Protein AF-A0A2V3YGW8-F1 (afdb_monomer)

Foldseek 3Di:
DPDDAPVVLVVLPQDDPLDGNLVSLLVLQLCCVDPRCVVVSVVVLLVCLAPLVLLVSLLCCLVDPVNVPGSSLLSSLCSNLSHDVVSCVVVVVSLVVQCPDPDQSNHNDNHCVSVPVD

Radius of gyration: 13.66 Å; Cα contacts (8 Å, |Δi|>4): 128; chains: 1; bounding box: 33×36×31 Å

Solvent-accessible surface area (backbone atoms only — not comparable to full-atom values): 6752 Å² total; per-residue (Å²): 133,93,62,94,42,55,84,60,46,65,75,57,63,30,61,56,98,90,42,73,40,67,73,44,40,43,55,52,22,37,43,42,76,36,81,84,28,33,66,68,45,51,60,56,52,63,80,45,34,82,39,64,70,57,53,53,52,32,48,48,45,54,70,38,71,92,41,66,90,41,53,33,18,38,29,23,12,56,52,60,56,64,38,39,65,71,59,48,52,76,41,39,70,61,51,53,56,39,55,65,45,92,49,68,66,47,17,39,51,96,51,72,79,81,47,77,86,105

Organism: NCBI:txid1096246

Sequence (118 aa):
MYYQNWSELKKFNPVKDGKWDQELLYEYLVSSCYKNFERPLNDFFSSYQNDEGLAELLFDFLLNEEYDGSESQIGAAFYLSKFDKTILKKKKDLLLQAQQNPVDWKRPFKDNSYLEWL

pLDDT: mean 94.85, std 4.54, range [62.12, 98.5]

Nearest PDB structures (foldseek):
  7p3y-assembly1_A  TM=4.841E-01  e=9.287E-01  Saccharomyces cerevisiae

Structure (mmCIF, N/CA/C/O backbone):
data_AF-A0A2V3YGW8-F1
#
_entry.id   AF-A0A2V3YGW8-F1
#
loop_
_atom_site.group_PDB
_atom_site.id
_atom_site.type_symbol
_atom_site.label_atom_id
_atom_site.label_alt_id
_atom_site.label_comp_id
_atom_site.label_asym_id
_atom_site.label_entity_id
_atom_site.label_seq_id
_atom_site.pdbx_PDB_ins_code
_atom_site.Cartn_x
_atom_site.Cartn_y
_atom_site.Cartn_z
_atom_site.occupancy
_atom_site.B_iso_or_equiv
_atom_site.auth_seq_id
_atom_site.auth_comp_id
_atom_site.auth_asym_id
_atom_site.auth_atom_id
_atom_site.pdbx_PDB_model_num
ATOM 1 N N . MET A 1 1 ? 12.716 0.404 -14.988 1.00 62.12 1 MET A N 1
ATOM 2 C CA . MET A 1 1 ? 13.103 1.373 -13.942 1.00 62.12 1 MET A CA 1
ATOM 3 C C . MET A 1 1 ? 13.722 2.615 -14.575 1.00 62.12 1 MET A C 1
ATOM 5 O O . MET A 1 1 ? 14.716 2.480 -15.281 1.00 62.12 1 MET A O 1
ATOM 9 N N . TYR A 1 2 ? 13.124 3.793 -14.359 1.00 76.88 2 TYR A N 1
ATOM 10 C CA . TYR A 1 2 ? 13.542 5.062 -14.978 1.00 76.88 2 TYR A CA 1
ATOM 11 C C . TYR A 1 2 ? 14.658 5.793 -14.201 1.00 76.88 2 TYR A C 1
ATOM 13 O O . TYR A 1 2 ? 15.520 6.427 -14.805 1.00 76.88 2 TYR A O 1
ATOM 21 N N . TYR A 1 3 ? 14.692 5.656 -12.872 1.00 89.31 3 TYR A N 1
ATOM 22 C CA . TYR A 1 3 ? 15.656 6.326 -11.988 1.00 89.31 3 TYR A CA 1
ATOM 23 C C . TYR A 1 3 ? 16.762 5.378 -11.519 1.00 89.31 3 TYR A C 1
ATOM 25 O O . TYR A 1 3 ? 16.499 4.221 -11.203 1.00 89.31 3 TYR A O 1
ATOM 33 N N . GLN A 1 4 ? 18.001 5.862 -11.414 1.00 88.44 4 GLN A N 1
ATOM 34 C CA . GLN A 1 4 ? 19.150 5.026 -11.029 1.00 88.44 4 GLN A CA 1
ATOM 35 C C . GLN A 1 4 ? 19.378 4.972 -9.513 1.00 88.44 4 GLN A C 1
ATOM 37 O O . GLN A 1 4 ? 20.026 4.058 -8.999 1.00 88.44 4 GLN A O 1
ATOM 42 N N . ASN A 1 5 ? 18.901 5.978 -8.778 1.00 91.62 5 ASN A N 1
ATOM 43 C CA . ASN A 1 5 ? 19.111 6.091 -7.337 1.00 91.62 5 ASN A CA 1
ATOM 44 C C . ASN A 1 5 ? 18.103 7.041 -6.673 1.00 91.62 5 ASN A C 1
ATOM 46 O O . ASN A 1 5 ? 17.422 7.834 -7.327 1.00 91.62 5 ASN A O 1
ATOM 50 N N . TRP A 1 6 ? 18.065 7.005 -5.339 1.00 93.50 6 TRP A N 1
ATOM 51 C CA . TRP A 1 6 ? 17.200 7.860 -4.523 1.00 93.50 6 TRP A CA 1
ATOM 52 C C . TRP A 1 6 ? 17.367 9.361 -4.794 1.00 93.50 6 TRP A C 1
ATOM 54 O O . TRP A 1 6 ? 16.388 10.101 -4.758 1.00 93.50 6 TRP A O 1
ATOM 64 N N . SER A 1 7 ? 18.585 9.836 -5.077 1.00 94.19 7 SER A N 1
ATOM 65 C CA . SER A 1 7 ? 18.828 11.265 -5.308 1.00 94.19 7 SER A CA 1
ATOM 66 C C . SER A 1 7 ? 18.169 11.785 -6.583 1.00 94.19 7 SER A C 1
ATOM 68 O O . SER A 1 7 ? 17.878 12.979 -6.659 1.00 94.19 7 SER A O 1
ATOM 70 N N . GLU A 1 8 ? 17.937 10.921 -7.570 1.00 94.75 8 GLU A N 1
ATOM 71 C CA . GLU A 1 8 ? 17.173 11.244 -8.775 1.00 94.75 8 GLU A CA 1
ATOM 72 C C . GLU A 1 8 ? 15.671 11.160 -8.519 1.00 94.75 8 GLU A C 1
ATOM 74 O O . GLU A 1 8 ? 14.970 12.133 -8.792 1.00 94.75 8 GLU A O 1
ATOM 79 N N . LEU A 1 9 ? 15.209 10.049 -7.934 1.00 95.62 9 LEU A N 1
ATOM 80 C CA . LEU A 1 9 ? 13.789 9.798 -7.674 1.00 95.62 9 LEU A CA 1
ATOM 81 C C . LEU A 1 9 ? 13.174 10.883 -6.781 1.00 95.62 9 LEU A C 1
ATOM 83 O O . LEU A 1 9 ? 12.152 11.464 -7.129 1.00 95.62 9 LEU A O 1
ATOM 87 N N . LYS A 1 10 ? 13.847 11.249 -5.680 1.00 94.88 10 LYS A N 1
ATOM 88 C CA . LYS A 1 10 ? 13.320 12.203 -4.687 1.00 94.88 10 LYS A CA 1
ATOM 89 C C . LYS A 1 10 ? 13.052 13.614 -5.220 1.00 94.88 10 LYS A C 1
ATOM 91 O O . LYS A 1 10 ? 12.447 14.423 -4.522 1.00 94.88 10 LYS A O 1
ATOM 96 N N . LYS A 1 11 ? 13.550 13.946 -6.418 1.00 94.81 11 LYS A N 1
ATOM 97 C CA . LYS A 1 11 ? 13.257 15.222 -7.091 1.00 94.81 11 LYS A CA 1
ATOM 98 C C . LYS A 1 11 ? 11.796 15.296 -7.543 1.00 94.81 11 LYS A C 1
ATOM 100 O O . LYS A 1 11 ? 11.278 16.396 -7.708 1.00 94.81 11 LYS A O 1
ATOM 105 N N . PHE A 1 12 ? 11.151 14.144 -7.707 1.00 94.75 12 PHE A N 1
ATOM 106 C CA . PHE A 1 12 ? 9.768 13.985 -8.135 1.00 94.75 12 PHE A CA 1
ATOM 107 C C . PHE A 1 12 ? 8.937 13.474 -6.957 1.00 94.75 12 PHE A C 1
ATOM 109 O O . PHE A 1 12 ? 8.554 12.312 -6.903 1.00 94.75 12 PHE A O 1
ATOM 116 N N . ASN A 1 13 ? 8.723 14.339 -5.964 1.00 93.75 13 ASN A N 1
ATOM 117 C CA . ASN A 1 13 ? 7.978 13.970 -4.765 1.00 93.75 13 ASN A CA 1
ATOM 118 C C . ASN A 1 13 ? 6.512 13.636 -5.123 1.00 93.75 13 ASN A C 1
ATOM 120 O O . ASN A 1 13 ? 5.830 14.521 -5.646 1.00 93.75 13 ASN A O 1
ATOM 124 N N . PRO A 1 14 ? 6.012 12.421 -4.819 1.00 96.75 14 PRO A N 1
ATOM 125 C CA . PRO A 1 14 ? 4.662 11.996 -5.169 1.00 96.75 14 PRO A CA 1
ATOM 126 C C . PRO A 1 14 ? 3.597 12.619 -4.272 1.00 96.75 14 PRO A C 1
ATOM 128 O O . PRO A 1 14 ? 2.422 12.366 -4.486 1.00 96.75 14 PRO A O 1
ATOM 131 N N . VAL A 1 15 ? 3.966 13.409 -3.261 1.00 96.31 15 VAL A N 1
ATOM 132 C CA . VAL A 1 15 ? 3.003 14.110 -2.412 1.00 9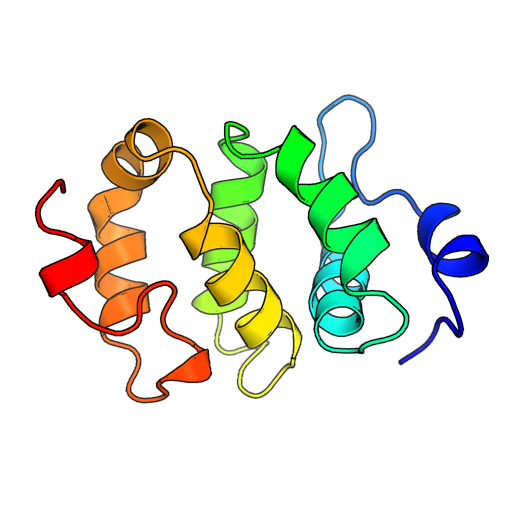6.31 15 VAL A CA 1
ATOM 133 C C . VAL A 1 15 ? 3.331 15.593 -2.317 1.00 96.31 15 VAL A C 1
ATOM 135 O O . VAL A 1 15 ? 4.438 15.997 -1.948 1.00 96.31 15 VAL A O 1
ATOM 138 N N . LYS A 1 16 ? 2.341 16.429 -2.633 1.00 92.81 16 LYS A N 1
ATOM 139 C CA . LYS A 1 16 ? 2.436 17.887 -2.556 1.00 92.81 16 LYS A CA 1
ATOM 140 C C . LYS A 1 16 ? 1.174 18.455 -1.926 1.00 92.81 16 LYS A C 1
ATOM 142 O O . LYS A 1 16 ? 0.070 18.152 -2.363 1.00 92.81 16 LYS A O 1
ATOM 147 N N . ASP A 1 17 ? 1.345 19.263 -0.881 1.00 89.56 17 ASP A N 1
ATOM 148 C CA . ASP A 1 17 ? 0.239 19.883 -0.136 1.00 89.56 17 ASP A CA 1
ATOM 149 C C . ASP A 1 17 ? -0.821 18.859 0.329 1.00 89.56 17 ASP A C 1
ATOM 151 O O . ASP A 1 17 ? -2.024 19.112 0.279 1.00 89.56 17 ASP A O 1
ATOM 155 N N . GLY A 1 18 ? -0.365 17.666 0.739 1.00 87.25 18 GLY A N 1
ATOM 156 C CA . GLY A 1 18 ? -1.219 16.556 1.182 1.00 87.25 18 GLY A CA 1
ATOM 157 C C . GLY A 1 18 ? -1.956 15.814 0.062 1.00 87.25 18 GLY A C 1
ATOM 158 O O . GLY A 1 18 ? -2.777 14.951 0.350 1.00 87.25 18 GLY A O 1
ATOM 159 N N . LYS A 1 19 ? -1.687 16.136 -1.208 1.00 94.25 19 LYS A N 1
ATOM 160 C CA . LYS A 1 19 ? -2.258 15.449 -2.369 1.00 94.25 19 LYS A CA 1
ATOM 161 C C . LYS A 1 19 ? -1.223 14.547 -3.011 1.00 94.25 19 LYS A C 1
ATOM 163 O O . LYS A 1 19 ? -0.108 14.989 -3.290 1.00 94.25 19 LYS A O 1
ATOM 168 N N . TRP A 1 20 ? -1.624 13.308 -3.251 1.00 97.56 20 TRP A N 1
ATOM 169 C CA . TRP A 1 20 ? -0.803 12.304 -3.902 1.00 97.56 20 TRP A CA 1
ATOM 170 C C . TRP A 1 20 ? -0.947 12.382 -5.422 1.00 97.56 20 TRP A C 1
ATOM 172 O O . TRP A 1 20 ? -2.053 12.485 -5.950 1.00 97.56 20 TRP A O 1
ATOM 182 N N . ASP A 1 21 ? 0.185 12.337 -6.107 1.00 97.44 21 ASP A N 1
ATOM 183 C CA . ASP A 1 21 ? 0.298 12.142 -7.543 1.00 97.44 21 ASP A CA 1
ATOM 184 C C . ASP A 1 21 ? 0.461 10.642 -7.807 1.00 97.44 21 ASP A C 1
ATOM 186 O O . ASP A 1 21 ? 1.438 10.021 -7.379 1.00 97.44 21 ASP A O 1
ATOM 190 N N . GLN A 1 22 ? -0.533 10.048 -8.466 1.00 95.75 22 GLN A N 1
ATOM 191 C CA . GLN A 1 22 ? -0.601 8.604 -8.668 1.00 95.75 22 GLN A CA 1
ATOM 192 C C . GLN A 1 22 ? 0.496 8.095 -9.615 1.00 95.75 22 GLN A C 1
ATOM 194 O O . GLN A 1 22 ? 1.046 7.022 -9.376 1.00 95.75 22 GLN A O 1
ATOM 199 N N . GLU A 1 23 ? 0.866 8.855 -10.649 1.00 94.62 23 GLU A N 1
ATOM 200 C CA . GLU A 1 23 ? 1.921 8.450 -11.588 1.00 94.62 23 GLU A CA 1
ATOM 201 C C . GLU A 1 23 ? 3.286 8.434 -10.894 1.00 94.62 23 GLU A C 1
ATOM 203 O O . GLU A 1 23 ? 4.058 7.484 -11.029 1.00 94.62 23 GLU A O 1
ATOM 208 N N . LEU A 1 24 ? 3.568 9.444 -10.071 1.00 96.62 24 LEU A N 1
ATOM 209 C CA . LEU A 1 24 ? 4.802 9.471 -9.287 1.00 96.62 24 LEU A CA 1
ATOM 210 C C . LEU A 1 24 ? 4.803 8.419 -8.173 1.00 96.62 24 LEU A C 1
ATOM 212 O O . LEU A 1 24 ? 5.842 7.818 -7.890 1.00 96.62 24 LEU A O 1
ATOM 216 N N . LEU A 1 25 ? 3.652 8.164 -7.545 1.00 97.88 25 LEU A N 1
ATOM 217 C CA . LEU A 1 25 ? 3.529 7.113 -6.537 1.00 97.88 25 LEU A CA 1
ATOM 218 C C . LEU A 1 25 ? 3.804 5.732 -7.145 1.00 97.88 25 LEU A C 1
ATOM 220 O O . LEU A 1 25 ? 4.517 4.939 -6.532 1.00 97.88 25 LEU A O 1
ATOM 224 N N . TYR A 1 26 ? 3.325 5.467 -8.362 1.00 97.25 26 TYR A N 1
ATOM 225 C CA . TYR A 1 26 ? 3.640 4.240 -9.094 1.00 97.25 26 TYR A CA 1
ATOM 226 C C . TYR A 1 26 ? 5.158 4.021 -9.206 1.00 97.25 26 TYR A C 1
ATOM 228 O O . TYR A 1 26 ? 5.655 2.956 -8.836 1.00 97.25 26 TYR A O 1
ATOM 236 N N . GLU A 1 27 ? 5.914 5.045 -9.616 1.00 96.50 27 GLU A N 1
ATOM 237 C CA . GLU A 1 27 ? 7.377 4.962 -9.729 1.00 96.50 27 GLU A CA 1
ATOM 238 C C . GLU A 1 27 ? 8.059 4.692 -8.380 1.00 96.50 27 GLU A C 1
ATOM 240 O O . GLU A 1 27 ? 9.046 3.953 -8.314 1.00 96.50 27 GLU A O 1
ATOM 245 N N . TYR A 1 28 ? 7.525 5.238 -7.285 1.00 97.62 28 TYR A N 1
ATOM 246 C CA . TYR A 1 28 ? 8.014 4.963 -5.932 1.00 97.62 28 TYR A CA 1
ATOM 247 C C . TYR A 1 28 ? 7.756 3.510 -5.514 1.00 97.62 28 TYR A C 1
ATOM 249 O O . TYR A 1 28 ? 8.642 2.875 -4.940 1.00 97.62 28 TYR A O 1
ATOM 257 N N . LEU A 1 29 ? 6.574 2.967 -5.814 1.00 97.31 29 LEU A N 1
ATOM 258 C CA . LEU A 1 29 ? 6.217 1.582 -5.494 1.00 97.31 29 LEU A CA 1
ATOM 259 C C . LEU A 1 29 ? 7.023 0.574 -6.317 1.00 97.31 29 LEU A C 1
ATOM 261 O O . LEU A 1 29 ? 7.504 -0.413 -5.771 1.00 97.31 29 LEU A O 1
ATOM 265 N N . VAL A 1 30 ? 7.231 0.838 -7.609 1.00 96.19 30 VAL A N 1
ATOM 266 C CA . VAL A 1 30 ? 8.124 0.020 -8.442 1.00 96.19 30 VAL A CA 1
ATOM 267 C C . VAL A 1 30 ? 9.550 0.103 -7.902 1.00 96.19 30 VAL A C 1
ATOM 269 O O . VAL A 1 30 ? 10.206 -0.919 -7.707 1.00 96.19 30 VAL A O 1
ATOM 272 N N . SER A 1 31 ? 10.028 1.312 -7.591 1.00 96.44 31 SER A N 1
ATOM 273 C CA . SER A 1 31 ? 11.399 1.514 -7.117 1.00 96.44 31 SER A CA 1
ATOM 274 C C . SER A 1 31 ? 11.685 0.847 -5.773 1.00 96.44 31 SER A C 1
ATOM 276 O O . SER A 1 31 ? 12.809 0.392 -5.565 1.00 96.44 31 SER A O 1
ATOM 278 N N . SER A 1 32 ? 10.700 0.717 -4.879 1.00 96.25 32 SER A N 1
ATOM 279 C CA . SER A 1 32 ? 10.887 0.071 -3.569 1.00 96.25 32 SER A CA 1
ATOM 280 C C . SER A 1 32 ? 11.257 -1.407 -3.654 1.00 96.25 32 SER A C 1
ATOM 282 O O . SER A 1 32 ? 11.855 -1.937 -2.718 1.00 96.25 32 SER A O 1
ATOM 284 N N . CYS A 1 33 ? 10.990 -2.049 -4.792 1.00 94.12 33 CYS A N 1
ATOM 285 C CA . CYS A 1 33 ? 11.356 -3.438 -5.048 1.00 94.12 33 CYS A CA 1
ATOM 286 C C . CYS A 1 33 ? 12.859 -3.627 -5.337 1.00 94.12 33 CYS A C 1
ATOM 288 O O . CYS A 1 33 ? 13.341 -4.757 -5.426 1.00 94.12 33 CYS A O 1
ATOM 290 N N . TYR A 1 34 ? 13.624 -2.536 -5.456 1.00 94.44 34 TYR A N 1
ATOM 291 C CA . TYR A 1 34 ? 15.047 -2.552 -5.784 1.00 94.44 34 TYR A CA 1
ATOM 292 C C . TYR A 1 34 ? 15.912 -2.165 -4.575 1.00 94.44 34 TYR A C 1
ATOM 294 O O . TYR A 1 34 ? 15.701 -1.150 -3.908 1.00 94.44 34 TYR A O 1
ATOM 302 N N . LYS A 1 35 ? 16.962 -2.957 -4.313 1.00 91.50 35 LYS A N 1
ATOM 303 C CA . LYS A 1 35 ? 17.810 -2.849 -3.105 1.00 91.50 35 LYS A CA 1
ATOM 304 C C . LYS A 1 35 ? 18.430 -1.466 -2.879 1.00 91.50 35 LYS A C 1
ATOM 306 O O . LYS A 1 35 ? 18.610 -1.046 -1.742 1.00 91.50 35 LYS A O 1
ATOM 311 N N . ASN A 1 36 ? 18.777 -0.752 -3.947 1.00 93.19 36 ASN A N 1
ATOM 312 C CA . ASN A 1 36 ? 19.356 0.594 -3.878 1.00 93.19 36 ASN A CA 1
ATOM 313 C C . ASN A 1 36 ? 18.355 1.672 -3.422 1.00 93.19 36 ASN A C 1
ATOM 315 O O . ASN A 1 36 ? 18.783 2.773 -3.071 1.00 93.19 36 ASN A O 1
ATOM 319 N N . PHE A 1 37 ? 17.058 1.363 -3.384 1.00 96.00 37 PHE A N 1
ATOM 320 C CA . PHE A 1 37 ? 16.005 2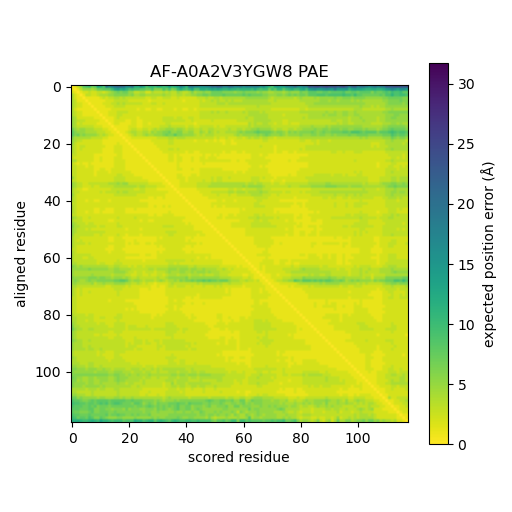.265 -2.918 1.00 96.00 37 PHE A CA 1
ATOM 321 C C . PHE A 1 37 ? 15.324 1.808 -1.625 1.00 96.00 37 PHE A C 1
ATOM 323 O O . PHE A 1 37 ? 14.642 2.613 -0.995 1.00 96.00 37 PHE A O 1
ATOM 330 N N . GLU A 1 38 ? 15.528 0.557 -1.203 1.00 92.75 38 GLU A N 1
ATOM 331 C CA . GLU A 1 38 ? 14.823 -0.062 -0.074 1.00 92.75 38 GLU A CA 1
ATOM 332 C C . GLU A 1 38 ? 14.832 0.814 1.187 1.00 92.75 38 GLU A C 1
ATOM 334 O O . GLU A 1 38 ? 13.779 1.176 1.709 1.00 92.75 38 GLU A O 1
ATOM 339 N N . ARG A 1 39 ? 16.020 1.193 1.674 1.00 95.81 39 ARG A N 1
ATOM 340 C CA . ARG A 1 39 ? 16.149 2.011 2.887 1.00 95.81 39 ARG A CA 1
ATOM 341 C C . ARG A 1 39 ? 15.498 3.396 2.748 1.00 95.81 39 ARG A C 1
ATOM 343 O O . ARG A 1 39 ? 14.627 3.694 3.559 1.00 95.81 39 ARG A O 1
ATOM 350 N N . PRO A 1 40 ? 15.860 4.239 1.762 1.00 97.19 40 PRO A N 1
ATOM 351 C CA . PRO A 1 40 ? 15.276 5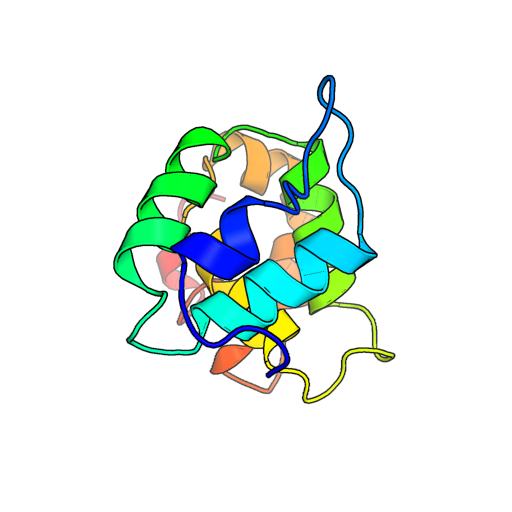.574 1.669 1.00 97.19 40 PRO A CA 1
ATOM 352 C C . PRO A 1 40 ? 13.762 5.565 1.427 1.00 97.19 40 PRO A C 1
ATOM 354 O O . PRO A 1 40 ? 13.073 6.438 1.949 1.00 97.19 40 PRO A O 1
ATOM 357 N N . LEU A 1 41 ? 13.223 4.589 0.689 1.00 97.75 41 LEU A N 1
ATOM 358 C CA . LEU A 1 41 ? 11.775 4.490 0.494 1.00 97.75 41 LEU A CA 1
ATOM 359 C C . LEU A 1 41 ? 11.061 3.959 1.737 1.00 97.75 41 LEU A C 1
ATOM 361 O O . LEU A 1 41 ? 9.990 4.452 2.072 1.00 97.75 41 LEU A O 1
ATOM 365 N N . ASN A 1 42 ? 11.657 3.024 2.481 1.00 97.62 42 ASN A N 1
ATOM 366 C CA . ASN A 1 42 ? 11.137 2.642 3.795 1.00 97.62 42 ASN A CA 1
ATOM 367 C C . ASN A 1 42 ? 11.051 3.840 4.746 1.00 97.62 42 ASN A C 1
ATOM 369 O O . ASN A 1 42 ? 10.017 4.024 5.389 1.00 97.62 42 ASN A O 1
ATOM 373 N N . ASP A 1 43 ? 12.099 4.663 4.792 1.00 97.81 43 ASP A N 1
ATOM 374 C CA . ASP A 1 43 ? 12.120 5.875 5.610 1.00 97.81 43 ASP A CA 1
ATOM 375 C C . ASP A 1 43 ? 11.033 6.861 5.138 1.00 97.81 43 ASP A C 1
ATOM 377 O O . ASP A 1 43 ? 10.256 7.360 5.953 1.00 97.81 43 ASP A O 1
ATOM 381 N N . PHE A 1 44 ? 10.898 7.072 3.822 1.00 97.62 44 PHE A N 1
ATOM 382 C CA . PHE A 1 44 ? 9.852 7.918 3.237 1.00 97.62 44 PHE A CA 1
ATOM 383 C C . PHE A 1 44 ? 8.441 7.462 3.644 1.00 97.62 44 PHE A C 1
ATOM 385 O O . PHE A 1 44 ? 7.715 8.221 4.282 1.00 97.62 44 PHE A O 1
ATOM 392 N N . PHE A 1 45 ? 8.066 6.214 3.350 1.00 98.06 45 PHE A N 1
ATOM 393 C CA . PHE A 1 45 ? 6.715 5.704 3.609 1.00 98.06 45 PHE A CA 1
ATOM 394 C C . PHE A 1 45 ? 6.388 5.559 5.101 1.00 98.06 45 PHE A C 1
ATOM 396 O O . PHE A 1 45 ? 5.219 5.638 5.475 1.00 98.06 45 PHE A O 1
ATOM 403 N N . SER A 1 46 ? 7.391 5.409 5.977 1.00 97.81 46 SER A N 1
ATOM 404 C CA . SER A 1 46 ? 7.155 5.360 7.429 1.00 97.81 46 SER A CA 1
ATOM 405 C C . SER A 1 46 ? 6.502 6.636 7.977 1.00 97.81 46 SER A C 1
ATOM 407 O O . SER A 1 46 ? 5.752 6.576 8.947 1.00 97.81 46 SER A O 1
ATOM 409 N N . SER A 1 47 ? 6.707 7.776 7.309 1.00 96.88 47 SER A N 1
ATOM 410 C CA . SER A 1 47 ? 6.099 9.057 7.689 1.00 96.88 47 SER A CA 1
ATOM 411 C C . SER A 1 47 ? 4.608 9.161 7.329 1.00 96.88 47 SER A C 1
ATOM 413 O O . SER A 1 47 ? 3.949 10.101 7.767 1.00 96.88 47 SER A O 1
ATOM 415 N N . TYR A 1 48 ? 4.066 8.205 6.564 1.00 97.50 48 TYR A N 1
ATOM 416 C CA . TYR A 1 48 ? 2.705 8.243 6.009 1.00 97.50 48 TYR A CA 1
ATOM 417 C C . TYR A 1 48 ? 1.844 7.034 6.411 1.00 97.50 48 TYR A C 1
ATOM 419 O O . TYR A 1 48 ? 0.783 6.810 5.842 1.00 97.50 48 TYR A O 1
ATOM 427 N N . GLN A 1 49 ? 2.247 6.261 7.424 1.00 97.88 49 GLN A N 1
ATOM 428 C CA . GLN A 1 49 ? 1.514 5.058 7.868 1.00 97.88 49 GLN A CA 1
ATOM 429 C C . GLN A 1 49 ? 0.106 5.336 8.427 1.00 97.88 49 GLN A C 1
ATOM 431 O O . GLN A 1 49 ? -0.689 4.409 8.576 1.00 97.88 49 GLN A O 1
ATOM 436 N N . ASN A 1 50 ? -0.192 6.598 8.743 1.00 97.44 50 ASN A N 1
ATOM 437 C CA . ASN A 1 50 ? -1.496 7.070 9.213 1.00 97.44 50 ASN A CA 1
ATOM 438 C C . ASN A 1 50 ? -2.280 7.844 8.132 1.00 97.44 50 ASN A C 1
ATOM 440 O O . ASN A 1 50 ? -3.316 8.429 8.440 1.00 97.44 50 ASN A O 1
ATOM 444 N N . ASP A 1 51 ? -1.778 7.912 6.894 1.00 97.50 51 ASP A N 1
ATOM 445 C CA . ASP A 1 51 ? -2.398 8.669 5.801 1.00 97.50 51 ASP A CA 1
ATOM 446 C C . ASP A 1 51 ? -3.494 7.833 5.119 1.00 97.50 51 ASP A C 1
ATOM 448 O O . ASP A 1 51 ? -3.216 6.888 4.382 1.00 97.50 51 ASP A O 1
ATOM 452 N N . GLU A 1 52 ? -4.760 8.175 5.365 1.00 96.38 52 GLU A N 1
ATOM 453 C CA . GLU A 1 52 ? -5.900 7.467 4.767 1.00 96.38 52 GLU A CA 1
ATOM 454 C C . GLU A 1 52 ? -5.929 7.552 3.238 1.00 96.38 52 GLU A C 1
ATOM 456 O O . GLU A 1 52 ? -6.279 6.566 2.591 1.00 96.38 52 GLU A O 1
ATOM 461 N N . GLY A 1 53 ? -5.530 8.690 2.662 1.00 96.31 53 GLY A N 1
ATOM 462 C CA . GLY A 1 53 ? -5.520 8.881 1.213 1.00 96.31 53 GLY A CA 1
ATOM 463 C C . GLY A 1 53 ? -4.448 8.030 0.541 1.00 96.31 53 GLY A C 1
ATOM 464 O O . GLY A 1 53 ? -4.696 7.426 -0.500 1.00 96.31 53 GLY A O 1
ATOM 465 N N . LEU A 1 54 ? -3.277 7.899 1.172 1.00 98.12 54 LEU A N 1
ATOM 466 C CA . LEU A 1 54 ? -2.269 6.956 0.698 1.00 98.12 54 LEU A CA 1
ATOM 467 C C . LEU A 1 54 ? -2.778 5.513 0.793 1.00 98.12 54 LEU A C 1
ATOM 469 O O . LEU A 1 54 ? -2.615 4.759 -0.160 1.00 98.12 54 LEU A O 1
ATOM 473 N N . ALA A 1 55 ? -3.403 5.120 1.909 1.00 98.31 55 ALA A N 1
ATOM 474 C CA . ALA A 1 55 ? -3.927 3.761 2.066 1.00 98.31 55 ALA A CA 1
ATOM 475 C C . ALA A 1 55 ? -4.923 3.392 0.954 1.00 98.31 55 ALA A C 1
ATOM 477 O O . ALA A 1 55 ? -4.851 2.287 0.421 1.00 98.31 55 ALA A O 1
ATOM 478 N N . GLU A 1 56 ? -5.821 4.316 0.591 1.00 97.56 56 GLU A N 1
ATOM 479 C CA . GLU A 1 56 ? -6.752 4.153 -0.535 1.00 97.56 56 GLU A CA 1
ATOM 480 C C . GLU A 1 56 ? -6.008 3.905 -1.849 1.00 97.56 56 GLU A C 1
ATOM 482 O O . GLU A 1 56 ? -6.236 2.878 -2.485 1.00 97.56 56 GLU A O 1
ATOM 487 N N . LEU A 1 57 ? -5.039 4.757 -2.190 1.00 98.12 57 LEU A N 1
ATOM 488 C CA . LEU A 1 57 ? -4.253 4.594 -3.415 1.00 98.12 57 LEU A CA 1
ATOM 489 C C . LEU A 1 57 ? -3.475 3.275 -3.449 1.00 98.12 57 LEU A C 1
ATOM 491 O O . LEU A 1 57 ? -3.378 2.643 -4.497 1.00 98.12 57 LEU A O 1
ATOM 495 N N . LEU A 1 58 ? -2.922 2.825 -2.318 1.00 98.50 58 LEU A N 1
ATOM 496 C CA . LEU A 1 58 ? -2.231 1.535 -2.263 1.00 98.50 58 LEU A CA 1
ATOM 497 C C . LEU A 1 58 ? -3.188 0.364 -2.517 1.00 98.50 58 LEU A C 1
ATOM 499 O O . LEU A 1 58 ? -2.801 -0.591 -3.190 1.00 98.50 58 LEU A O 1
ATOM 503 N N . PHE A 1 59 ? -4.427 0.425 -2.020 1.00 98.31 59 PHE A N 1
ATOM 504 C CA . PHE A 1 59 ? -5.441 -0.571 -2.370 1.00 98.31 59 PHE A CA 1
ATOM 505 C C . PHE A 1 59 ? -5.818 -0.504 -3.850 1.00 98.31 59 PHE A C 1
ATOM 507 O O . PHE A 1 59 ? -5.932 -1.561 -4.469 1.00 98.31 59 PHE A O 1
ATOM 514 N N . ASP A 1 60 ? -5.932 0.693 -4.429 1.00 97.56 60 ASP A N 1
ATOM 515 C CA . ASP A 1 60 ? -6.211 0.862 -5.859 1.00 97.56 60 ASP A CA 1
ATOM 516 C C . ASP A 1 60 ? -5.112 0.225 -6.718 1.00 97.56 60 ASP A C 1
ATOM 518 O O . ASP A 1 60 ? -5.412 -0.552 -7.623 1.00 97.56 60 ASP A O 1
ATOM 522 N N . PHE A 1 61 ? -3.833 0.455 -6.397 1.00 97.56 61 PHE A N 1
ATOM 523 C CA . PHE A 1 61 ? -2.727 -0.227 -7.078 1.00 97.56 61 PHE A CA 1
ATOM 524 C C . PHE A 1 61 ?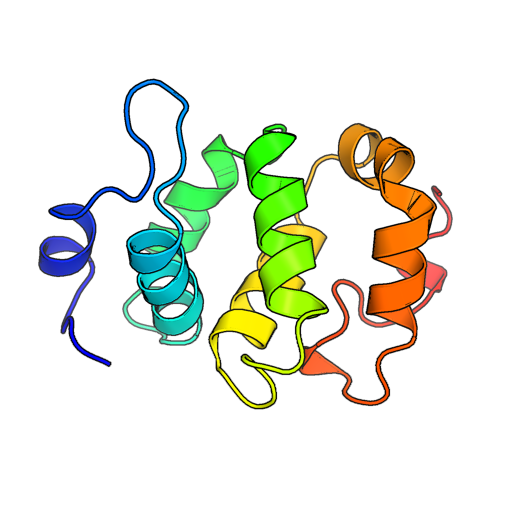 -2.805 -1.746 -6.941 1.00 97.56 61 PHE A C 1
ATOM 526 O O . PHE A 1 61 ? -2.524 -2.474 -7.893 1.00 97.56 61 PHE A O 1
ATOM 533 N N . LEU A 1 62 ? -3.152 -2.229 -5.749 1.00 96.75 62 LEU A N 1
ATOM 534 C CA . LEU A 1 62 ? -3.112 -3.649 -5.435 1.00 96.75 62 LEU A CA 1
ATOM 535 C C . LEU A 1 62 ? -4.275 -4.442 -6.046 1.00 96.75 62 LEU A C 1
ATOM 537 O O . LEU A 1 62 ? -4.101 -5.615 -6.376 1.00 96.7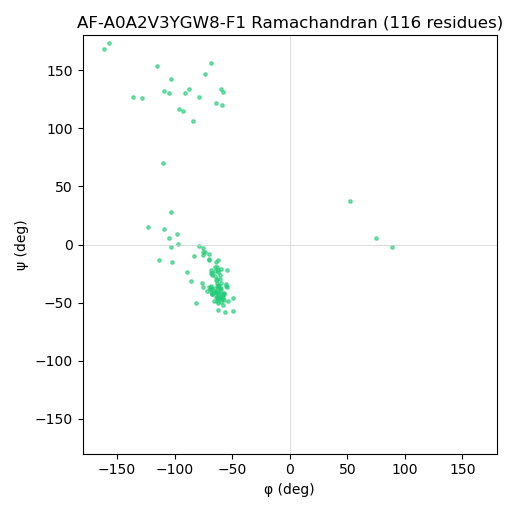5 62 LEU A O 1
ATOM 541 N N . LEU A 1 63 ? -5.448 -3.819 -6.173 1.00 96.19 63 LEU A N 1
ATOM 542 C CA . LEU A 1 63 ? -6.691 -4.463 -6.603 1.00 96.19 63 LEU A CA 1
ATOM 543 C C . LEU A 1 63 ? -7.064 -4.170 -8.064 1.00 96.19 63 LEU A C 1
ATOM 545 O O . LEU A 1 63 ? -7.910 -4.878 -8.607 1.00 96.19 63 LEU A O 1
ATOM 549 N N . ASN A 1 64 ? -6.459 -3.165 -8.706 1.00 95.19 64 ASN A N 1
ATOM 550 C CA . ASN A 1 64 ? -6.711 -2.855 -10.113 1.00 95.19 64 ASN A CA 1
ATOM 551 C C . ASN A 1 64 ? -5.947 -3.815 -11.050 1.00 95.19 64 ASN A C 1
ATOM 553 O O . ASN A 1 64 ? -4.724 -3.963 -10.965 1.00 95.19 64 ASN A O 1
ATOM 557 N N . GLU A 1 65 ? -6.684 -4.443 -11.972 1.00 93.06 65 GLU A N 1
ATOM 558 C CA . GLU A 1 65 ? -6.168 -5.375 -12.984 1.00 93.06 65 GLU A CA 1
ATOM 559 C C . GLU A 1 65 ? -5.229 -4.707 -14.002 1.00 93.06 65 GLU A C 1
ATOM 561 O O . GLU A 1 65 ? -4.373 -5.378 -14.570 1.00 93.06 65 GLU A O 1
ATOM 566 N N . GLU A 1 66 ? -5.312 -3.389 -14.200 1.00 93.56 66 GLU A N 1
ATOM 567 C CA . GLU A 1 66 ? -4.390 -2.649 -15.077 1.00 93.56 66 GLU A CA 1
ATOM 568 C C . GLU A 1 66 ? -2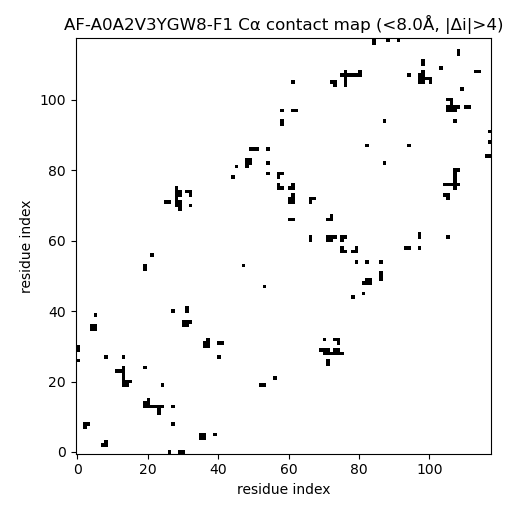.933 -2.714 -14.595 1.00 93.56 66 GLU A C 1
ATOM 570 O O . GLU A 1 66 ? -2.007 -2.579 -15.396 1.00 93.56 66 GLU A O 1
ATOM 575 N N . TYR A 1 67 ? -2.718 -2.952 -13.297 1.00 90.88 67 TYR A N 1
ATOM 576 C CA . TYR A 1 67 ? -1.392 -3.132 -12.707 1.00 90.88 67 TYR A CA 1
ATOM 577 C C . TYR A 1 67 ? -1.014 -4.608 -12.527 1.00 90.88 67 TYR A C 1
ATOM 579 O O . TYR A 1 67 ? -0.012 -4.898 -11.868 1.00 90.88 67 TYR A O 1
ATOM 587 N N . ASP A 1 68 ? -1.789 -5.554 -13.069 1.00 90.75 68 ASP A N 1
ATOM 588 C CA . ASP A 1 68 ? -1.544 -6.980 -12.866 1.00 90.75 68 ASP A CA 1
ATOM 589 C C . ASP A 1 68 ? -0.148 -7.397 -13.357 1.00 90.75 68 ASP A C 1
ATOM 591 O O . ASP A 1 68 ? 0.215 -7.239 -14.521 1.00 90.75 68 ASP A O 1
ATOM 595 N N . GLY A 1 69 ? 0.664 -7.915 -12.432 1.00 86.50 69 GLY A N 1
ATOM 596 C CA . GLY A 1 69 ? 2.040 -8.337 -12.721 1.00 86.50 69 GLY A CA 1
ATOM 597 C C . GLY A 1 69 ? 3.090 -7.234 -12.559 1.00 86.50 69 GLY A C 1
ATOM 598 O O . GLY A 1 69 ? 4.279 -7.522 -12.682 1.00 86.50 69 GLY A O 1
ATOM 599 N N . SER A 1 70 ? 2.679 -6.008 -12.229 1.00 92.50 70 SER A N 1
ATOM 600 C CA . SER A 1 70 ? 3.580 -4.893 -11.932 1.00 92.50 70 SER A CA 1
ATOM 601 C C . SER A 1 70 ? 4.251 -5.033 -10.563 1.00 92.50 70 SER A C 1
ATOM 603 O O . SER A 1 70 ? 3.641 -5.467 -9.580 1.00 92.50 70 SER A O 1
ATOM 605 N N . GLU A 1 71 ? 5.492 -4.551 -10.457 1.00 95.25 71 GLU A N 1
ATOM 606 C CA . GLU A 1 71 ? 6.192 -4.397 -9.177 1.00 95.25 71 GLU A CA 1
ATOM 607 C C . GLU A 1 71 ? 5.486 -3.402 -8.241 1.00 95.25 71 GLU A C 1
ATOM 609 O O . GLU A 1 71 ? 5.628 -3.498 -7.022 1.00 95.25 71 GLU A O 1
ATOM 614 N N . SER A 1 72 ? 4.656 -2.495 -8.773 1.00 96.75 72 SER A N 1
ATOM 615 C CA . SER A 1 72 ? 3.844 -1.596 -7.946 1.00 96.75 72 SER A CA 1
ATOM 616 C C . SER A 1 72 ? 2.896 -2.355 -7.011 1.00 96.75 72 SER A C 1
ATOM 618 O O . SER A 1 72 ? 2.690 -1.911 -5.884 1.00 96.75 72 SER A O 1
ATOM 620 N N . GLN A 1 73 ? 2.381 -3.525 -7.418 1.00 97.38 73 GLN A N 1
ATOM 621 C CA . GLN A 1 73 ? 1.537 -4.372 -6.564 1.00 97.38 73 GLN A CA 1
ATOM 622 C C . GLN A 1 73 ? 2.336 -4.980 -5.401 1.00 97.38 73 GLN A C 1
ATOM 624 O O . GLN A 1 73 ? 1.839 -5.032 -4.277 1.00 97.38 73 GLN A O 1
ATOM 629 N N . ILE A 1 74 ? 3.596 -5.372 -5.637 1.00 96.50 74 ILE A N 1
ATOM 630 C CA . ILE A 1 74 ? 4.505 -5.845 -4.576 1.00 96.50 74 ILE A CA 1
ATOM 631 C C . ILE A 1 74 ? 4.747 -4.716 -3.571 1.00 96.50 74 ILE A C 1
ATOM 633 O O . ILE A 1 74 ? 4.580 -4.902 -2.363 1.00 96.50 74 ILE A O 1
ATOM 637 N N . GLY A 1 75 ? 5.110 -3.531 -4.073 1.00 97.38 75 GLY A N 1
ATOM 638 C CA . GLY A 1 75 ? 5.352 -2.351 -3.249 1.00 97.38 75 GLY A CA 1
ATOM 639 C C . GLY A 1 75 ? 4.120 -1.955 -2.433 1.00 97.38 75 GLY A C 1
ATOM 640 O O . GLY A 1 75 ? 4.235 -1.704 -1.233 1.00 97.38 75 GLY A O 1
ATOM 641 N N . ALA A 1 76 ? 2.937 -1.953 -3.052 1.00 98.31 76 ALA A N 1
ATOM 642 C CA . ALA A 1 76 ? 1.682 -1.605 -2.394 1.00 98.31 76 ALA A CA 1
ATOM 643 C C . ALA A 1 76 ? 1.328 -2.580 -1.267 1.00 98.31 76 ALA A C 1
ATOM 645 O O . ALA A 1 76 ? 1.069 -2.142 -0.145 1.00 98.31 76 ALA A O 1
ATOM 646 N N . ALA A 1 77 ? 1.392 -3.891 -1.528 1.00 98.06 77 ALA A N 1
ATOM 647 C CA . ALA A 1 77 ? 1.169 -4.917 -0.511 1.00 98.06 77 ALA A CA 1
ATOM 648 C C . ALA A 1 77 ? 2.135 -4.751 0.671 1.00 98.06 77 ALA A C 1
ATOM 650 O O . ALA A 1 77 ? 1.721 -4.709 1.833 1.00 98.06 77 ALA A O 1
ATOM 651 N N . PHE A 1 78 ? 3.424 -4.580 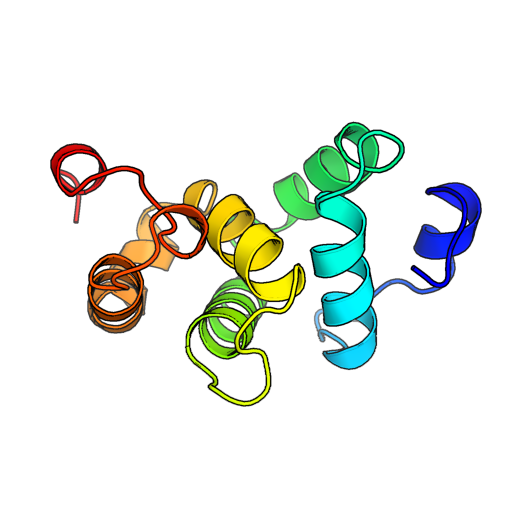0.376 1.00 97.88 78 PHE A N 1
ATOM 652 C CA . PHE A 1 78 ? 4.448 -4.404 1.395 1.00 97.88 78 PHE A CA 1
ATOM 653 C C . PHE A 1 78 ? 4.211 -3.164 2.259 1.00 97.88 78 PHE A C 1
ATOM 655 O O . PHE A 1 78 ? 4.317 -3.252 3.484 1.00 97.88 78 PHE A O 1
ATOM 662 N N . TYR A 1 79 ? 3.880 -2.016 1.665 1.00 98.50 79 TYR A N 1
ATOM 663 C CA . TYR A 1 79 ? 3.642 -0.812 2.452 1.00 98.50 79 TYR A CA 1
ATOM 664 C C . TYR A 1 79 ? 2.332 -0.883 3.229 1.00 98.50 79 TYR A C 1
ATOM 666 O O . TYR A 1 79 ? 2.368 -0.555 4.412 1.00 98.50 79 TYR A O 1
ATOM 674 N N . LEU A 1 80 ? 1.242 -1.419 2.663 1.00 98.38 80 LEU A N 1
ATOM 675 C CA . LEU A 1 80 ? -0.013 -1.672 3.391 1.00 98.38 80 LEU A CA 1
ATOM 676 C C . LEU A 1 80 ? 0.197 -2.526 4.649 1.00 98.38 80 LEU A C 1
ATOM 678 O O . LEU A 1 80 ? -0.411 -2.252 5.681 1.00 98.38 80 LEU A O 1
ATOM 682 N N . SER A 1 81 ? 1.109 -3.503 4.611 1.00 97.56 81 SER A N 1
ATOM 683 C CA . SER A 1 81 ? 1.448 -4.339 5.777 1.00 97.56 81 SER A CA 1
ATOM 684 C C . SER A 1 81 ? 1.985 -3.552 6.983 1.00 97.56 81 SER A C 1
ATOM 686 O O . SER A 1 81 ? 1.957 -4.034 8.116 1.00 97.56 81 SER A O 1
ATOM 688 N N . LYS A 1 82 ? 2.484 -2.334 6.736 1.00 9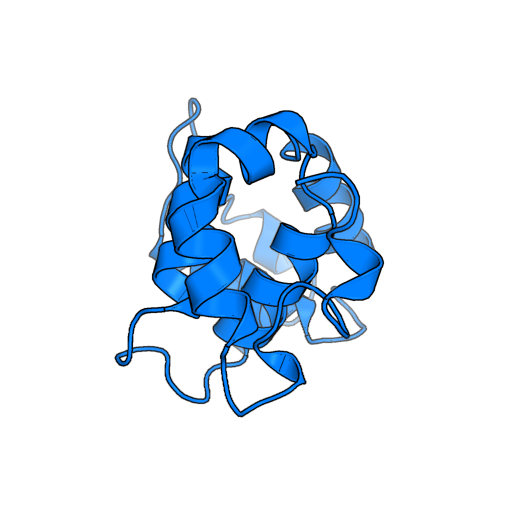7.69 82 LYS A N 1
ATOM 689 C CA . LYS A 1 82 ? 3.099 -1.445 7.725 1.00 97.69 82 LYS A CA 1
ATOM 690 C C . LYS A 1 82 ? 2.178 -0.310 8.174 1.00 97.69 82 LYS A C 1
ATOM 692 O O . LYS A 1 82 ? 2.608 0.501 8.992 1.00 97.69 82 LYS A O 1
ATOM 697 N N . PHE A 1 83 ? 0.971 -0.205 7.620 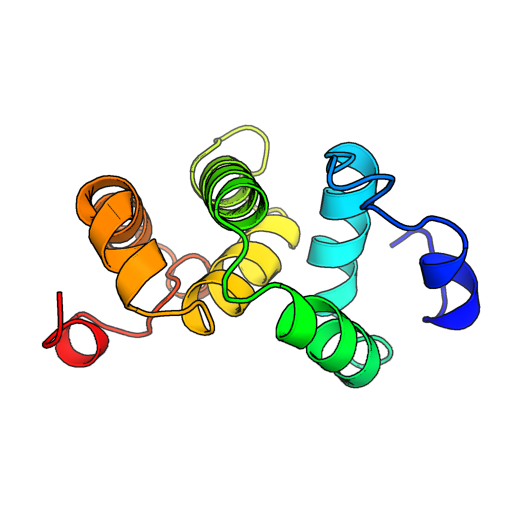1.00 98.19 83 PHE A N 1
ATOM 698 C CA . PHE A 1 83 ? 0.038 0.858 7.985 1.00 98.19 83 PHE A CA 1
ATOM 699 C C . PHE A 1 83 ? -0.486 0.694 9.405 1.00 98.19 83 PHE A C 1
ATOM 701 O O . PHE A 1 83 ? -0.533 -0.406 9.964 1.00 98.19 83 PHE A O 1
ATOM 708 N N . ASP A 1 84 ? -0.919 1.813 9.975 1.00 97.31 84 ASP A N 1
ATOM 709 C CA . ASP A 1 84 ? -1.578 1.806 11.265 1.00 97.31 84 ASP A CA 1
ATOM 710 C C . ASP A 1 84 ? -2.854 0.955 11.221 1.00 97.31 84 ASP A C 1
ATOM 712 O O . ASP A 1 84 ? -3.690 1.035 10.312 1.00 97.31 84 ASP A O 1
ATOM 716 N N . LYS A 1 85 ? -3.009 0.114 12.245 1.00 96.69 85 LYS A N 1
ATOM 717 C CA . LYS A 1 85 ? -4.108 -0.851 12.330 1.00 96.69 85 LYS A CA 1
ATOM 718 C C . LYS A 1 85 ? -5.474 -0.173 12.346 1.00 96.69 85 LYS A C 1
ATOM 720 O O . LYS A 1 85 ? -6.443 -0.777 11.900 1.00 96.69 85 LYS A O 1
ATOM 725 N N . THR A 1 86 ? -5.590 1.048 12.866 1.00 97.31 86 THR A N 1
ATOM 726 C CA . THR A 1 86 ? -6.857 1.788 12.875 1.00 97.31 86 THR A CA 1
ATOM 727 C C . THR A 1 86 ? -7.279 2.189 11.463 1.00 97.31 86 THR A C 1
ATOM 729 O O . THR A 1 86 ? -8.460 2.059 11.142 1.00 97.31 86 THR A O 1
ATOM 732 N N . ILE A 1 87 ? -6.334 2.565 10.595 1.00 97.62 87 ILE A N 1
ATOM 733 C CA . ILE A 1 87 ? -6.599 2.832 9.174 1.00 97.62 87 ILE A CA 1
ATOM 734 C C . ILE A 1 87 ? -7.022 1.545 8.468 1.00 97.62 87 ILE A C 1
ATOM 736 O O . ILE A 1 87 ? -8.064 1.500 7.814 1.00 97.62 87 ILE A O 1
ATOM 740 N N . LEU A 1 88 ? -6.273 0.461 8.676 1.00 97.94 88 LEU A N 1
ATOM 741 C CA . LEU A 1 88 ? -6.579 -0.833 8.068 1.00 97.94 88 LEU A CA 1
ATOM 742 C C . LEU A 1 88 ? -7.939 -1.396 8.516 1.00 97.94 88 LEU A C 1
ATOM 744 O O . LEU A 1 88 ? -8.663 -1.959 7.701 1.00 97.94 88 LEU A O 1
ATOM 748 N N . LYS A 1 89 ? -8.341 -1.183 9.777 1.00 97.38 89 LYS A N 1
ATOM 749 C CA . LYS A 1 89 ? -9.689 -1.522 10.271 1.00 97.38 89 LYS A CA 1
ATOM 750 C C . LYS A 1 89 ? -10.787 -0.755 9.548 1.00 97.38 89 LYS A C 1
ATOM 752 O O . LYS A 1 89 ? -11.811 -1.343 9.212 1.00 97.38 89 LYS A O 1
ATOM 757 N N . LYS A 1 90 ? -10.589 0.542 9.291 1.00 97.50 90 LYS A N 1
ATOM 758 C CA . LYS A 1 90 ? -11.547 1.346 8.511 1.00 97.50 90 LYS A CA 1
ATOM 759 C C . LYS A 1 90 ? -11.674 0.841 7.072 1.00 97.50 90 LYS A C 1
ATOM 761 O O . LYS A 1 90 ? -12.741 0.963 6.484 1.00 97.50 90 LYS A O 1
ATOM 766 N N . LYS A 1 91 ? -10.606 0.258 6.520 1.00 97.38 91 LYS A N 1
ATOM 767 C CA . LYS A 1 91 ? -10.543 -0.319 5.166 1.00 97.38 91 LYS A CA 1
ATOM 768 C C . LYS A 1 91 ? -10.620 -1.853 5.164 1.00 97.38 91 LYS A C 1
ATOM 770 O O . LYS A 1 91 ? -10.094 -2.497 4.259 1.00 97.38 91 LYS A O 1
ATOM 775 N N . LYS A 1 92 ? -11.280 -2.445 6.169 1.00 96.75 92 LYS A N 1
ATOM 776 C CA . LYS A 1 92 ? -11.340 -3.898 6.392 1.00 96.75 92 LYS A CA 1
ATOM 777 C C . LYS A 1 92 ? -11.714 -4.693 5.142 1.00 96.75 92 LYS A C 1
ATOM 779 O O . LYS A 1 92 ? -11.057 -5.687 4.852 1.00 96.75 92 LYS A O 1
ATOM 784 N N . ASP A 1 93 ? -12.739 -4.265 4.413 1.00 97.31 93 ASP A N 1
ATOM 785 C CA . ASP A 1 93 ? -13.238 -5.022 3.260 1.00 97.31 93 ASP A CA 1
ATOM 786 C C . ASP A 1 93 ? -12.206 -5.071 2.124 1.00 97.31 93 ASP A C 1
ATOM 788 O O . ASP A 1 93 ? -11.948 -6.143 1.577 1.00 97.31 93 ASP A O 1
ATOM 792 N N . LEU A 1 94 ? -11.532 -3.946 1.851 1.00 98.00 94 LEU A N 1
ATOM 793 C CA . LEU A 1 94 ? -10.436 -3.877 0.877 1.00 98.00 94 LEU A CA 1
ATOM 794 C C . LEU A 1 94 ? -9.246 -4.733 1.315 1.00 98.00 94 LEU A C 1
ATOM 796 O O . LEU A 1 94 ? -8.665 -5.454 0.505 1.00 98.00 94 LEU A O 1
ATOM 800 N N . LEU A 1 95 ? -8.907 -4.702 2.609 1.00 97.94 95 LEU A N 1
ATOM 801 C CA . LEU A 1 95 ? -7.829 -5.525 3.150 1.00 97.94 95 LEU A CA 1
ATOM 802 C C . LEU A 1 95 ? -8.126 -7.016 3.000 1.00 97.94 95 LEU A C 1
ATOM 804 O O . LEU A 1 95 ? -7.265 -7.768 2.552 1.00 97.94 95 LEU A O 1
ATOM 808 N N . LEU A 1 96 ? -9.338 -7.445 3.356 1.00 96.75 96 LEU A N 1
ATOM 809 C CA . LEU A 1 96 ? -9.748 -8.839 3.224 1.00 96.75 96 LEU A CA 1
ATOM 810 C C . LEU A 1 96 ? -9.766 -9.272 1.759 1.00 96.75 96 LEU A C 1
ATOM 812 O O . LEU A 1 96 ? -9.286 -10.363 1.463 1.00 96.75 96 LEU A O 1
ATOM 816 N N . GLN A 1 97 ? -10.244 -8.421 0.849 1.00 96.62 97 GLN A N 1
ATOM 817 C CA . GLN A 1 97 ? -10.191 -8.678 -0.589 1.00 96.62 97 GLN A CA 1
ATOM 818 C C . GLN A 1 97 ? -8.745 -8.857 -1.076 1.00 96.62 97 GLN A C 1
ATOM 820 O O . GLN A 1 97 ? -8.440 -9.861 -1.717 1.00 96.62 97 GLN A O 1
ATOM 825 N N . ALA A 1 98 ? -7.840 -7.941 -0.718 1.00 96.06 98 ALA A N 1
ATOM 826 C CA . ALA A 1 98 ? -6.421 -8.037 -1.064 1.00 96.06 98 ALA A CA 1
ATOM 827 C C . ALA A 1 98 ? -5.766 -9.302 -0.481 1.00 96.06 98 ALA A C 1
ATOM 829 O O . ALA A 1 98 ? -4.949 -9.952 -1.132 1.00 96.06 98 ALA A O 1
ATOM 830 N N . GLN A 1 99 ? -6.162 -9.703 0.728 1.00 95.81 99 GLN A N 1
ATOM 831 C CA . GLN A 1 99 ? -5.647 -10.895 1.400 1.00 95.81 99 GLN A CA 1
ATOM 832 C C . GLN A 1 99 ? -6.061 -12.209 0.708 1.00 95.81 99 GLN A C 1
ATOM 834 O O . GLN A 1 99 ? -5.348 -13.205 0.837 1.00 95.81 99 GLN A O 1
ATOM 839 N N . GLN A 1 100 ? -7.166 -12.225 -0.052 1.00 95.06 100 GLN A N 1
ATOM 840 C CA . GLN A 1 100 ? -7.603 -13.388 -0.842 1.00 95.06 100 GLN A CA 1
ATOM 841 C C . GLN A 1 100 ? -6.843 -13.560 -2.167 1.00 95.06 100 GLN A C 1
ATOM 843 O O . GLN A 1 100 ? -7.117 -14.511 -2.901 1.00 95.06 100 GLN A O 1
ATOM 848 N N . ASN A 1 101 ? -5.900 -12.672 -2.504 1.00 93.25 101 ASN A N 1
ATOM 849 C CA . ASN A 1 101 ? -5.171 -12.770 -3.765 1.00 93.25 101 ASN A CA 1
ATOM 850 C C . ASN A 1 101 ? -4.455 -14.136 -3.870 1.00 93.25 101 ASN A C 1
ATOM 852 O O . ASN A 1 101 ? -3.778 -14.537 -2.921 1.00 93.25 101 ASN A O 1
ATOM 856 N N . PRO A 1 102 ? -4.568 -14.885 -4.983 1.00 91.69 102 PRO A N 1
ATOM 857 C CA . PRO A 1 102 ? -3.904 -16.184 -5.120 1.00 91.69 102 PRO A CA 1
ATOM 858 C C . PRO A 1 102 ? -2.371 -16.079 -5.117 1.00 91.69 102 PRO A C 1
ATOM 860 O O . PRO A 1 102 ? -1.695 -17.066 -4.840 1.00 91.69 102 PRO A O 1
ATOM 863 N N . VAL A 1 103 ? -1.824 -14.894 -5.391 1.00 91.94 103 VAL A N 1
ATOM 864 C CA . VAL A 1 103 ? -0.389 -14.635 -5.464 1.00 91.94 103 VAL A CA 1
ATOM 865 C C . VAL A 1 103 ? 0.119 -14.068 -4.138 1.00 91.94 103 VAL A C 1
ATOM 867 O O . VAL A 1 103 ? -0.247 -12.964 -3.743 1.00 91.94 103 VAL A O 1
ATOM 870 N N . ASP A 1 104 ? 1.010 -14.802 -3.468 1.00 91.56 104 ASP A N 1
ATOM 871 C CA . ASP A 1 104 ? 1.481 -14.472 -2.113 1.00 91.56 104 ASP A CA 1
ATOM 872 C C . ASP A 1 104 ? 2.105 -13.073 -1.997 1.00 91.56 104 ASP A C 1
ATOM 874 O O . ASP A 1 104 ? 1.830 -12.354 -1.043 1.00 91.56 104 ASP A O 1
ATOM 878 N N . TRP A 1 105 ? 2.913 -12.652 -2.975 1.00 90.88 105 TRP A N 1
ATOM 879 C CA . TRP A 1 105 ? 3.577 -11.341 -2.953 1.00 90.88 105 TRP A CA 1
ATOM 880 C C . TRP A 1 105 ? 2.637 -10.157 -3.221 1.00 90.88 105 TRP A C 1
ATOM 882 O O . TRP A 1 105 ? 3.058 -9.011 -3.092 1.00 90.88 105 TRP A O 1
ATOM 892 N N . LYS A 1 106 ? 1.370 -10.423 -3.565 1.00 94.06 106 LYS A N 1
ATOM 893 C CA . LYS A 1 106 ? 0.297 -9.421 -3.660 1.00 94.06 106 LYS A CA 1
ATOM 894 C C . LYS A 1 106 ? -0.564 -9.364 -2.399 1.00 94.06 106 LYS A C 1
ATOM 896 O O . LYS A 1 106 ? -1.515 -8.592 -2.339 1.00 94.06 106 LYS A O 1
ATOM 901 N N . ARG A 1 107 ? -0.274 -10.179 -1.385 1.00 96.31 107 ARG A N 1
ATOM 902 C CA . ARG A 1 107 ? -0.978 -10.109 -0.104 1.00 96.31 107 ARG A CA 1
ATOM 903 C C . ARG A 1 107 ? -0.240 -9.151 0.826 1.00 96.31 107 ARG A C 1
ATOM 905 O O . ARG A 1 107 ? 0.968 -9.317 1.001 1.00 96.31 107 ARG A O 1
ATOM 912 N N . PRO A 1 108 ? -0.930 -8.192 1.470 1.00 97.19 108 PRO A N 1
ATOM 913 C CA . PRO A 1 108 ? -0.284 -7.335 2.458 1.00 97.19 108 PRO A CA 1
ATOM 914 C C . PRO A 1 108 ? 0.301 -8.135 3.626 1.00 97.19 108 PRO A C 1
ATOM 916 O O . PRO A 1 108 ? 1.398 -7.847 4.091 1.00 97.19 108 PRO A O 1
ATOM 919 N N . PHE A 1 109 ? -0.390 -9.183 4.077 1.00 97.00 109 PHE A N 1
ATOM 920 C CA . PHE A 1 109 ? 0.103 -10.062 5.132 1.00 97.00 109 PHE A CA 1
ATOM 921 C C . PHE A 1 109 ? 0.337 -11.476 4.613 1.00 97.00 109 PHE A C 1
ATOM 923 O O . PHE A 1 109 ? -0.305 -11.933 3.668 1.00 97.00 109 PHE A O 1
ATOM 930 N N . LYS A 1 110 ? 1.256 -12.199 5.257 1.00 92.06 110 LYS A N 1
ATOM 931 C CA . LYS A 1 110 ? 1.627 -13.559 4.850 1.00 92.06 110 LYS A CA 1
ATOM 932 C C . LYS A 1 110 ? 0.451 -14.536 4.941 1.00 92.06 110 LYS A C 1
ATOM 934 O O . LYS A 1 110 ? 0.255 -15.352 4.045 1.00 92.06 110 LYS A O 1
ATOM 939 N N . ASP A 1 111 ? -0.324 -14.440 6.015 1.00 90.31 111 ASP A N 1
ATOM 940 C CA . ASP A 1 111 ? -1.509 -15.255 6.264 1.00 90.31 111 ASP A CA 1
ATOM 941 C C . ASP A 1 111 ? -2.464 -14.542 7.239 1.00 90.31 111 ASP A C 1
ATOM 943 O O . ASP A 1 111 ? -2.142 -13.492 7.802 1.00 90.31 111 ASP A O 1
ATOM 947 N N . ASN A 1 112 ? -3.651 -15.118 7.446 1.00 88.31 112 ASN A N 1
ATOM 948 C CA . ASN A 1 112 ? -4.709 -14.499 8.247 1.00 88.31 112 ASN A CA 1
ATOM 949 C C . ASN A 1 112 ? -4.407 -14.440 9.754 1.00 88.31 112 ASN A C 1
ATOM 951 O O . ASN A 1 112 ? -5.086 -13.692 10.454 1.00 88.31 112 ASN A O 1
ATOM 955 N N . SER A 1 113 ? -3.402 -15.160 10.274 1.00 89.69 113 SER A N 1
ATOM 956 C CA . SER A 1 113 ? -3.019 -15.032 11.693 1.00 89.69 113 SER A CA 1
ATOM 957 C C . SER A 1 113 ? -2.474 -13.635 12.007 1.00 89.69 113 SER A C 1
ATOM 959 O O . SER A 1 113 ? -2.657 -13.104 13.099 1.00 89.69 113 SER A O 1
ATOM 961 N N . TYR A 1 114 ? -1.909 -12.958 11.004 1.00 88.44 114 TYR A N 1
ATOM 962 C CA . TYR A 1 114 ? -1.469 -11.570 11.122 1.00 88.44 114 TYR A CA 1
ATOM 963 C C . TYR A 1 114 ? -2.627 -10.572 11.231 1.00 88.44 114 TYR A C 1
ATOM 965 O O . TYR A 1 114 ? -2.370 -9.400 11.497 1.00 88.44 114 TYR A O 1
ATOM 973 N N . LEU A 1 115 ? -3.877 -11.013 11.046 1.00 91.75 115 LEU A N 1
ATOM 974 C CA . LEU A 1 115 ? -5.089 -10.193 11.072 1.00 91.75 115 LEU A CA 1
ATOM 975 C C . LEU A 1 115 ? -5.974 -10.445 12.303 1.00 91.75 115 LEU A C 1
ATOM 977 O O . LEU A 1 115 ? -7.096 -9.957 12.336 1.00 91.75 115 LEU A O 1
ATOM 981 N N . GLU A 1 116 ? -5.491 -11.131 13.345 1.00 91.38 116 GLU A N 1
ATOM 982 C CA . GLU A 1 116 ? -6.258 -11.380 14.588 1.00 91.38 116 GLU A CA 1
ATOM 983 C C . GLU A 1 116 ? -6.808 -10.109 15.262 1.00 91.38 116 GLU A C 1
ATOM 985 O O . GLU A 1 116 ? -7.749 -10.160 16.050 1.00 91.38 116 GLU A O 1
ATOM 990 N N . TRP A 1 117 ? -6.213 -8.952 14.970 1.00 92.94 117 TRP A N 1
ATOM 991 C CA . TRP A 1 117 ? -6.626 -7.659 15.508 1.00 92.94 117 TRP A CA 1
ATOM 992 C C . TRP A 1 117 ? -7.784 -7.001 14.750 1.00 92.94 117 TRP A C 1
ATOM 994 O O . TRP A 1 117 ? -8.254 -5.964 15.226 1.00 92.94 117 TRP A O 1
ATOM 1004 N N . LEU A 1 118 ? -8.176 -7.524 13.585 1.00 86.81 118 LEU A N 1
ATOM 1005 C CA . LEU A 1 118 ? -9.166 -6.946 12.669 1.00 86.81 118 LEU A CA 1
ATOM 1006 C C . LEU A 1 118 ? -10.610 -7.194 13.122 1.00 86.81 118 LEU A C 1
ATOM 1008 O O . LEU A 1 118 ? -11.370 -6.201 13.163 1.00 86.81 118 LEU A O 1
#

Secondary structure (DSSP, 8-state):
---SSHHHHTTS-SEETTEE-HHHHHHHHHHHTSHHHHHHHHHHHHTTTT-HHHHHHHHHHHH-GGGTT-HHHHHHHHHHTTS-HHHHHHTHHHHHHHHT-SSGGGSSSSSGGGGTT-

Mean predicted aligned error: 2.83 Å